Protein AF-A0A352J565-F1 (afdb_monomer_lite)

pLDDT: mean 86.08, std 15.71, range [38.28, 96.25]

Radius of gyration: 13.46 Å; chains: 1; bounding box: 35×15×29 Å

Foldseek 3Di:
DVVLVVCLVCLVVFHKDKDKDFADDPSVVVVVVRQVVVVVSCVSCVVFWDWPARFDDDPRMTITITGGPPDDDDDDDDDDD

Sequence (81 aa):
NFKLKHAKSFLEEGAKVKAYVFFKGRSILFKEQGEVLLLRFANDLEDYARVEQLPVLEGKRMIIMLTPKKQGSAKKEQPSE

Secondary structure (DSSP, 8-state):
-HHHHHHHHHHHTT--EEEEEE--GGGGGGHHHHHHHHHHHHHTTTTTEEEEEEEEEETTEEEEEEEETT-SS--------

Structure (mmCIF, N/CA/C/O backbone):
data_AF-A0A352J565-F1
#
_entry.id   AF-A0A352J565-F1
#
loop_
_atom_site.group_PDB
_atom_site.id
_atom_site.type_symbol
_atom_site.label_atom_id
_atom_site.label_alt_id
_atom_site.label_comp_id
_atom_site.label_asym_id
_atom_site.label_entity_id
_atom_site.label_seq_id
_atom_site.pdbx_PDB_ins_code
_atom_site.Cartn_x
_atom_site.Cartn_y
_atom_site.Cartn_z
_atom_site.occupancy
_atom_site.B_iso_or_equiv
_atom_site.auth_seq_id
_atom_site.auth_comp_id
_atom_site.auth_asym_id
_atom_site.auth_atom_id
_atom_site.pdbx_PDB_model_num
ATOM 1 N N . ASN A 1 1 ? 10.805 0.192 9.456 1.00 62.78 1 ASN A N 1
ATOM 2 C CA . ASN A 1 1 ? 9.462 0.102 8.829 1.00 62.78 1 ASN A CA 1
ATOM 3 C C . ASN A 1 1 ? 8.602 1.343 9.081 1.00 62.78 1 ASN A C 1
ATOM 5 O O . ASN A 1 1 ? 7.632 1.273 9.820 1.00 62.78 1 ASN A O 1
ATOM 9 N N . PHE A 1 2 ? 8.931 2.488 8.470 1.00 83.31 2 PHE A N 1
ATOM 10 C CA . PHE A 1 2 ? 8.121 3.715 8.596 1.00 83.31 2 PHE A CA 1
ATOM 11 C C . PHE A 1 2 ? 6.779 3.600 7.852 1.00 83.31 2 PHE A C 1
ATOM 13 O O . PHE A 1 2 ? 5.731 3.854 8.437 1.00 83.31 2 PHE A O 1
ATOM 20 N N . LYS A 1 3 ? 6.799 3.131 6.595 1.00 84.31 3 LYS A N 1
ATOM 21 C CA . LYS A 1 3 ? 5.601 3.033 5.739 1.00 84.31 3 LYS A CA 1
ATOM 22 C C . LYS A 1 3 ? 4.529 2.089 6.297 1.00 84.31 3 LYS A C 1
ATOM 24 O O . LYS A 1 3 ? 3.354 2.418 6.249 1.00 84.31 3 LYS A O 1
ATOM 29 N N . LEU A 1 4 ? 4.943 0.956 6.867 1.00 89.56 4 LEU A N 1
ATOM 30 C CA . LEU A 1 4 ? 4.043 -0.031 7.478 1.00 89.56 4 LEU A CA 1
ATOM 31 C C . LEU A 1 4 ? 3.347 0.539 8.719 1.00 89.56 4 LEU A C 1
ATOM 33 O O . LEU A 1 4 ? 2.136 0.415 8.838 1.00 89.56 4 LEU A O 1
ATOM 37 N N . LYS A 1 5 ? 4.086 1.240 9.594 1.00 91.31 5 LYS A N 1
ATOM 38 C CA . LYS A 1 5 ? 3.498 1.909 10.767 1.00 91.31 5 LYS A CA 1
ATOM 39 C C . LYS A 1 5 ? 2.433 2.934 10.365 1.00 91.31 5 LYS A C 1
ATOM 41 O O . LYS A 1 5 ? 1.355 2.918 10.934 1.00 91.31 5 LYS A O 1
ATOM 46 N N . HIS A 1 6 ? 2.714 3.762 9.357 1.00 91.38 6 HIS A N 1
ATOM 47 C CA . HIS A 1 6 ? 1.757 4.767 8.878 1.00 91.38 6 HIS A CA 1
ATOM 48 C C . HIS A 1 6 ? 0.526 4.122 8.253 1.00 91.38 6 HIS A C 1
ATOM 50 O O . HIS A 1 6 ? -0.591 4.508 8.568 1.00 91.38 6 HIS A O 1
ATOM 56 N N . ALA A 1 7 ? 0.718 3.112 7.402 1.00 91.75 7 ALA A N 1
ATOM 57 C CA . ALA A 1 7 ? -0.399 2.390 6.811 1.00 91.75 7 ALA A CA 1
ATOM 58 C C . ALA A 1 7 ? -1.274 1.732 7.877 1.00 91.75 7 ALA A C 1
ATOM 60 O O . ALA A 1 7 ? -2.490 1.836 7.795 1.00 91.75 7 ALA A O 1
ATOM 61 N N . LYS A 1 8 ? -0.670 1.131 8.906 1.00 91.56 8 LYS A N 1
ATOM 62 C CA . LYS A 1 8 ? -1.407 0.585 10.043 1.00 91.56 8 LYS A CA 1
ATOM 63 C C . LYS A 1 8 ? -2.221 1.663 10.766 1.00 91.56 8 LYS A C 1
ATOM 65 O O . LYS A 1 8 ? -3.410 1.448 10.952 1.00 91.56 8 LYS A O 1
ATOM 70 N N . SER A 1 9 ? -1.634 2.817 11.093 1.00 91.62 9 SER A N 1
ATOM 71 C CA . SER A 1 9 ? -2.370 3.926 11.723 1.00 91.62 9 SER A CA 1
ATOM 72 C C . SER A 1 9 ? -3.538 4.409 10.859 1.00 91.62 9 SER A C 1
ATOM 74 O O . SER A 1 9 ? -4.649 4.522 11.358 1.00 91.62 9 SER A O 1
ATOM 76 N N . PHE A 1 10 ? -3.337 4.578 9.547 1.00 90.94 10 PHE A N 1
ATOM 77 C CA . PHE A 1 10 ? -4.424 4.935 8.631 1.00 90.94 10 PHE A CA 1
ATOM 78 C C . PHE A 1 10 ? -5.537 3.882 8.612 1.00 90.94 10 PHE A C 1
ATOM 80 O O . PHE A 1 10 ? -6.711 4.230 8.633 1.00 90.94 10 PHE A O 1
ATOM 87 N N . LEU A 1 11 ? -5.192 2.595 8.601 1.00 90.69 11 LEU A N 1
ATOM 88 C CA . LEU A 1 11 ? -6.176 1.511 8.619 1.00 90.69 11 LEU A CA 1
ATOM 89 C C . LEU A 1 11 ? -6.917 1.425 9.962 1.00 90.69 11 LEU A C 1
ATOM 91 O O . LEU A 1 11 ? -8.109 1.127 9.988 1.00 90.69 11 LEU A O 1
ATOM 95 N N . GLU A 1 12 ? -6.236 1.708 11.072 1.00 89.94 12 GLU A N 1
ATOM 96 C CA . GLU A 1 12 ? -6.836 1.792 12.408 1.00 89.94 12 GLU A CA 1
ATOM 97 C C . GLU A 1 12 ? -7.791 2.990 12.533 1.00 89.94 12 GLU A C 1
ATOM 99 O O . GLU A 1 12 ? -8.853 2.854 13.136 1.00 89.94 12 GLU A O 1
ATOM 104 N N . GLU A 1 13 ? -7.474 4.118 11.892 1.00 90.06 13 GLU A N 1
ATOM 105 C CA . GLU A 1 13 ? -8.351 5.294 11.761 1.00 90.06 13 GLU A CA 1
ATOM 106 C C . GLU A 1 13 ? -9.525 5.067 10.794 1.00 90.06 13 GLU A C 1
ATOM 108 O O . GLU A 1 13 ? -10.407 5.914 10.658 1.00 90.06 13 GLU A O 1
ATOM 113 N N . GLY A 1 14 ? -9.560 3.920 10.110 1.00 88.31 14 GLY A N 1
ATOM 114 C CA . GLY A 1 14 ? -10.588 3.617 9.128 1.00 88.31 14 GLY A CA 1
ATOM 115 C C . GLY A 1 14 ? -10.369 4.322 7.789 1.00 88.31 14 GLY A C 1
ATOM 116 O O . GLY A 1 14 ? -11.320 4.502 7.042 1.00 88.31 14 GLY A O 1
ATOM 117 N N . ALA A 1 15 ? -9.153 4.705 7.421 1.00 91.88 15 ALA A N 1
ATOM 118 C CA . ALA A 1 15 ? -8.839 5.167 6.074 1.00 91.88 15 ALA A CA 1
ATOM 119 C C . ALA A 1 15 ? -8.468 3.994 5.148 1.00 91.88 15 ALA A C 1
ATOM 121 O O . ALA A 1 15 ? -7.888 2.992 5.568 1.00 91.88 15 ALA A O 1
ATOM 122 N N . L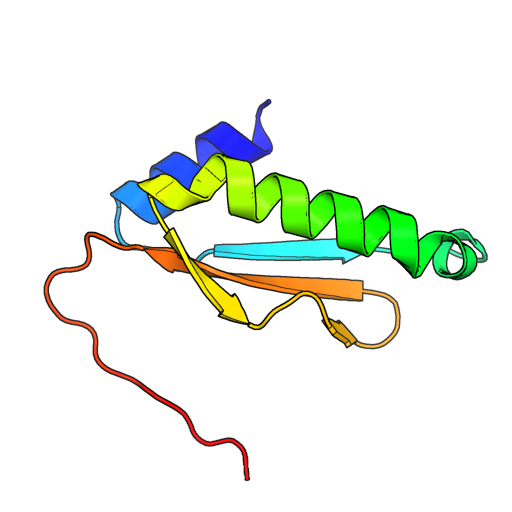YS A 1 16 ? -8.779 4.128 3.853 1.00 92.81 16 LYS A N 1
ATOM 123 C CA . LYS A 1 16 ? -8.252 3.227 2.817 1.00 92.81 16 LYS A CA 1
ATOM 124 C C . LYS A 1 16 ? -6.790 3.568 2.527 1.00 92.81 16 LYS A C 1
ATOM 126 O O . LYS A 1 16 ? -6.414 4.740 2.511 1.00 92.81 16 LYS A O 1
ATOM 131 N N . VAL A 1 17 ? -5.978 2.560 2.221 1.00 94.12 17 VAL A N 1
ATOM 132 C CA . VAL A 1 17 ? -4.564 2.739 1.873 1.00 94.12 17 VAL A CA 1
ATOM 133 C C . VAL A 1 17 ? -4.328 2.304 0.431 1.00 94.12 17 VAL A C 1
ATOM 135 O O . VAL A 1 17 ? -4.524 1.146 0.071 1.00 94.12 17 VAL A O 1
ATOM 138 N N . LYS A 1 18 ? -3.852 3.241 -0.393 1.00 95.00 18 LYS A N 1
ATOM 139 C CA . LYS A 1 18 ? -3.350 2.975 -1.745 1.00 95.00 18 LYS A CA 1
ATOM 140 C C . LYS A 1 18 ? -1.825 2.981 -1.713 1.00 95.00 18 LYS A C 1
ATOM 142 O O . LYS A 1 18 ? -1.215 4.034 -1.531 1.00 95.00 18 LYS A O 1
ATOM 147 N N . ALA A 1 19 ? -1.209 1.819 -1.900 1.00 95.00 19 ALA A N 1
ATOM 148 C CA . ALA A 1 19 ? 0.243 1.687 -1.973 1.00 95.00 19 ALA A CA 1
ATOM 149 C C . ALA A 1 19 ? 0.675 1.404 -3.413 1.00 95.00 19 ALA A C 1
ATOM 151 O O . ALA A 1 19 ? -0.049 0.765 -4.174 1.00 95.00 19 ALA A O 1
ATOM 152 N N . TYR A 1 20 ? 1.850 1.900 -3.803 1.00 95.44 20 TYR A N 1
ATOM 153 C CA . TYR A 1 20 ? 2.374 1.655 -5.140 1.00 95.44 20 TYR A CA 1
ATOM 154 C C . TYR A 1 20 ? 3.898 1.565 -5.188 1.00 95.44 20 TYR A C 1
ATOM 156 O O . TYR A 1 20 ? 4.613 2.213 -4.419 1.00 95.44 20 T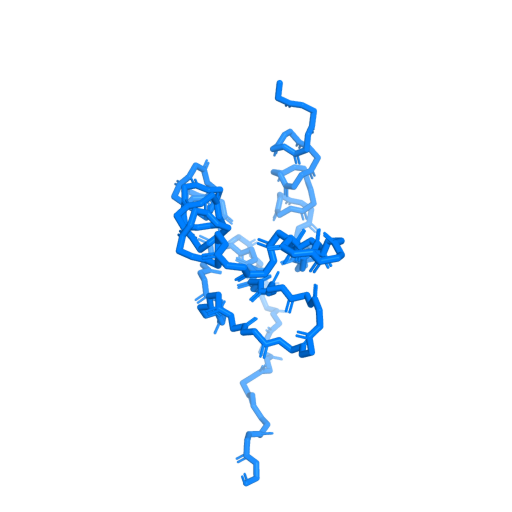YR A O 1
ATOM 164 N N . VAL A 1 21 ? 4.385 0.787 -6.150 1.00 94.94 21 VAL A N 1
ATOM 165 C CA . VAL A 1 21 ? 5.784 0.718 -6.571 1.00 94.94 21 VAL A CA 1
ATOM 166 C C . VAL A 1 21 ? 5.915 1.492 -7.873 1.00 94.94 21 VAL A C 1
ATOM 168 O O . VAL A 1 21 ? 5.163 1.265 -8.816 1.00 94.94 21 VAL A O 1
ATOM 171 N N . PHE A 1 22 ? 6.857 2.431 -7.932 1.00 94.94 22 PHE A N 1
ATOM 172 C CA . PHE A 1 22 ? 7.147 3.188 -9.147 1.00 94.94 22 PHE A CA 1
ATOM 173 C C . PHE A 1 22 ? 8.412 2.654 -9.811 1.00 94.94 22 PHE A C 1
ATOM 175 O O . PHE A 1 22 ? 9.498 2.729 -9.233 1.00 94.94 22 PHE A O 1
ATOM 182 N N . PHE A 1 23 ? 8.277 2.168 -11.041 1.00 94.81 23 PHE A N 1
ATOM 183 C CA . PHE A 1 23 ? 9.393 1.665 -11.827 1.00 94.81 23 PHE A CA 1
ATOM 184 C C . PHE A 1 23 ? 10.015 2.800 -12.648 1.00 94.81 23 PHE A C 1
ATOM 186 O O . PHE A 1 23 ? 9.406 3.361 -13.562 1.00 94.81 23 PHE A O 1
ATOM 193 N N . LYS A 1 24 ? 11.259 3.155 -12.322 1.00 93.81 24 LYS A N 1
ATOM 194 C CA . LYS A 1 24 ? 12.076 4.115 -13.076 1.00 93.81 24 LYS A CA 1
ATOM 195 C C . LYS A 1 24 ? 12.887 3.408 -14.169 1.00 93.81 24 LYS A C 1
ATOM 197 O O . LYS A 1 24 ? 13.643 2.479 -13.879 1.00 93.81 24 LYS A O 1
ATOM 202 N N . GLY A 1 25 ? 12.771 3.861 -15.417 1.00 91.12 25 GLY A N 1
ATOM 203 C CA . GLY A 1 25 ? 13.555 3.341 -16.546 1.00 91.12 25 GLY A CA 1
ATOM 204 C C . GLY A 1 25 ? 13.360 1.837 -16.766 1.00 91.12 25 GLY A C 1
ATOM 205 O O . GLY A 1 25 ? 12.233 1.361 -16.856 1.00 91.12 25 GLY A O 1
ATOM 206 N N . ARG A 1 26 ? 14.464 1.083 -16.813 1.00 92.94 26 ARG A N 1
ATOM 207 C CA . ARG A 1 26 ? 14.462 -0.376 -17.040 1.00 92.94 26 ARG A CA 1
ATOM 208 C C . ARG A 1 26 ? 14.030 -1.209 -15.829 1.00 92.94 26 ARG A C 1
ATOM 210 O O . ARG A 1 26 ? 13.937 -2.424 -15.942 1.00 92.94 26 ARG A O 1
ATOM 217 N N . SER A 1 27 ? 13.734 -0.585 -14.687 1.00 90.50 27 SER A N 1
ATOM 218 C CA . SER A 1 27 ? 13.304 -1.336 -13.497 1.00 90.50 27 SER A CA 1
ATOM 219 C C . SER A 1 27 ? 11.944 -2.022 -13.652 1.00 90.50 27 SER A C 1
ATOM 221 O O . SER A 1 27 ? 11.636 -2.915 -12.874 1.00 90.50 27 SER A O 1
ATOM 223 N N . ILE A 1 28 ? 11.168 -1.678 -14.686 1.00 90.00 28 ILE A N 1
ATOM 224 C CA . ILE A 1 28 ? 9.921 -2.368 -15.050 1.00 90.00 28 ILE A CA 1
ATOM 225 C C . ILE A 1 28 ? 10.131 -3.870 -15.324 1.00 90.00 28 ILE A C 1
ATOM 227 O O . ILE A 1 28 ? 9.210 -4.659 -15.147 1.00 90.00 28 ILE A O 1
ATOM 231 N N . LEU A 1 29 ? 11.351 -4.280 -15.701 1.00 91.81 29 LEU A N 1
ATOM 232 C CA . LEU A 1 29 ? 11.722 -5.691 -15.861 1.00 91.81 29 LEU A CA 1
ATOM 233 C C . LEU A 1 29 ? 11.626 -6.471 -14.539 1.00 91.81 29 LEU A C 1
ATOM 235 O O . LEU A 1 29 ? 11.397 -7.672 -14.556 1.00 91.81 29 LEU A O 1
ATOM 239 N N . PHE A 1 30 ? 11.721 -5.785 -13.397 1.00 92.50 30 PHE A N 1
ATOM 240 C CA . PHE A 1 30 ? 11.575 -6.359 -12.057 1.00 92.50 30 PHE A CA 1
ATOM 241 C C . PHE A 1 30 ? 10.139 -6.241 -11.524 1.00 92.50 30 PHE A C 1
ATOM 243 O O . PHE A 1 30 ? 9.929 -6.140 -10.314 1.00 92.50 30 PHE A O 1
ATOM 250 N N . LYS A 1 31 ? 9.134 -6.232 -12.412 1.00 91.56 31 LYS A N 1
ATOM 251 C CA . LYS A 1 31 ? 7.714 -6.147 -12.031 1.00 91.56 31 LYS A CA 1
ATOM 252 C C . LYS A 1 31 ? 7.313 -7.199 -10.993 1.00 91.56 31 LYS A C 1
ATOM 254 O O . LYS A 1 31 ? 6.635 -6.852 -10.036 1.00 91.56 31 LYS A O 1
ATOM 259 N N . GLU A 1 32 ? 7.823 -8.423 -11.121 1.00 93.81 32 GLU A N 1
ATOM 260 C CA . GLU A 1 32 ? 7.554 -9.533 -10.196 1.00 93.81 32 GLU A CA 1
ATOM 261 C C . GLU A 1 32 ? 8.067 -9.231 -8.783 1.00 93.81 32 GLU A C 1
ATOM 263 O O . GLU A 1 32 ? 7.387 -9.486 -7.796 1.00 93.81 32 GLU A O 1
ATOM 268 N N . GLN A 1 33 ? 9.239 -8.599 -8.661 1.00 94.31 33 GLN A N 1
ATOM 269 C CA . GLN A 1 33 ? 9.761 -8.183 -7.357 1.00 94.31 33 GLN A CA 1
ATOM 270 C C . GLN A 1 33 ? 8.907 -7.071 -6.738 1.00 94.31 33 GLN A C 1
ATOM 272 O O . GLN A 1 33 ? 8.708 -7.044 -5.524 1.00 94.31 33 GLN A O 1
ATOM 277 N N . GLY A 1 34 ? 8.392 -6.154 -7.563 1.00 94.25 34 GLY A N 1
ATOM 278 C CA . GLY A 1 34 ? 7.454 -5.127 -7.112 1.00 94.25 34 GLY A CA 1
ATOM 279 C C . GLY A 1 34 ? 6.124 -5.716 -6.640 1.00 94.25 34 GLY A C 1
ATOM 280 O O . GLY A 1 34 ? 5.585 -5.263 -5.632 1.00 94.25 34 GLY A O 1
ATOM 281 N N . GLU A 1 35 ? 5.639 -6.753 -7.319 1.00 94.88 35 GLU A N 1
ATOM 282 C CA . GLU A 1 35 ? 4.429 -7.485 -6.946 1.00 94.88 35 GLU A CA 1
ATOM 283 C C . GLU A 1 35 ? 4.608 -8.200 -5.611 1.00 94.88 35 GLU A C 1
ATOM 285 O O . GLU A 1 35 ? 3.846 -7.956 -4.677 1.00 94.88 35 GLU A O 1
ATOM 290 N N . VAL A 1 36 ? 5.680 -8.984 -5.470 1.00 95.88 36 VAL A N 1
ATOM 291 C CA . VAL A 1 36 ? 6.028 -9.663 -4.214 1.00 95.88 36 VAL A CA 1
ATOM 292 C C . VAL A 1 36 ? 6.176 -8.662 -3.066 1.00 95.88 36 VAL A C 1
ATOM 294 O O . VAL A 1 36 ? 5.732 -8.930 -1.950 1.00 95.88 36 VAL A O 1
ATOM 297 N N . LEU A 1 37 ? 6.751 -7.482 -3.319 1.00 94.81 37 LEU A N 1
ATOM 298 C CA . LEU A 1 37 ? 6.878 -6.433 -2.309 1.00 94.81 37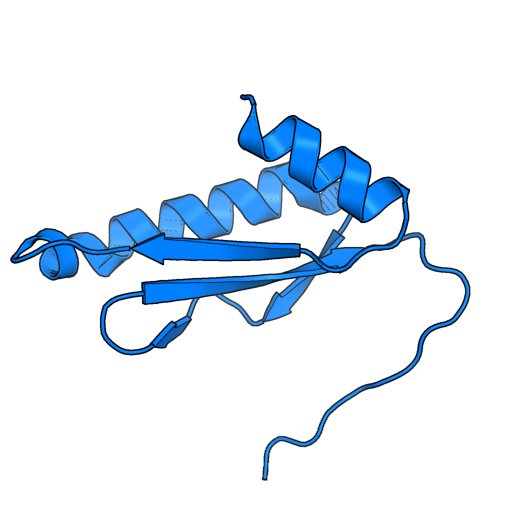 LEU A CA 1
ATOM 299 C C . LEU A 1 37 ? 5.512 -5.909 -1.840 1.00 94.81 37 LEU A C 1
ATOM 301 O O . LEU A 1 37 ? 5.318 -5.712 -0.639 1.00 94.81 37 LEU A O 1
ATOM 305 N N . LEU A 1 38 ? 4.573 -5.682 -2.762 1.00 95.00 38 LEU A N 1
ATOM 306 C CA . LEU A 1 38 ? 3.223 -5.219 -2.428 1.00 95.00 38 LEU A CA 1
ATOM 307 C C . LEU A 1 38 ? 2.394 -6.314 -1.751 1.00 95.00 38 LEU A C 1
ATOM 309 O O . LEU A 1 38 ? 1.682 -6.016 -0.796 1.00 95.00 38 LEU A O 1
ATOM 313 N N . LEU A 1 39 ? 2.531 -7.568 -2.182 1.00 94.75 39 LEU A N 1
ATOM 314 C CA . LEU A 1 39 ? 1.896 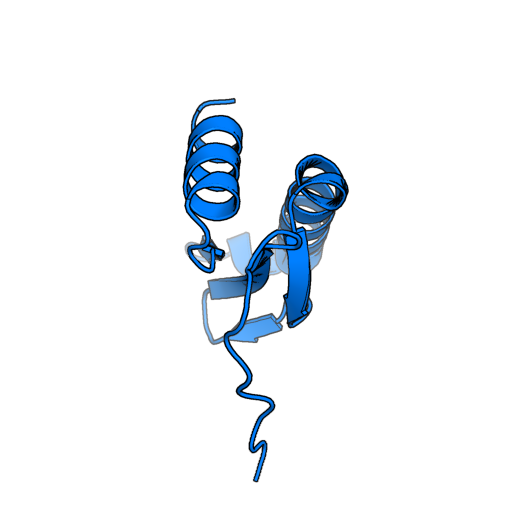-8.717 -1.535 1.00 94.75 39 LEU A CA 1
ATOM 315 C C . LEU A 1 39 ? 2.407 -8.907 -0.108 1.00 94.75 39 LEU A C 1
ATOM 317 O O . LEU A 1 39 ? 1.611 -9.061 0.812 1.00 94.75 39 LEU A O 1
ATOM 321 N N . ARG A 1 40 ? 3.723 -8.813 0.109 1.00 94.75 40 ARG A N 1
ATOM 322 C CA . ARG A 1 40 ? 4.300 -8.853 1.458 1.00 94.75 40 ARG A CA 1
ATOM 323 C C . ARG A 1 40 ? 3.770 -7.714 2.325 1.00 94.75 40 ARG A C 1
ATOM 325 O O . ARG A 1 40 ? 3.428 -7.935 3.477 1.00 94.75 40 ARG A O 1
ATOM 332 N N . PHE A 1 41 ? 3.674 -6.510 1.764 1.00 94.06 41 PHE A N 1
ATOM 333 C CA . PHE A 1 41 ? 3.120 -5.358 2.471 1.00 94.06 41 PHE A CA 1
ATOM 334 C C . PHE A 1 41 ? 1.646 -5.552 2.854 1.00 94.06 41 PHE A C 1
ATOM 336 O O . PHE A 1 41 ? 1.247 -5.152 3.943 1.00 94.06 41 PHE A O 1
ATOM 343 N N . ALA A 1 42 ? 0.848 -6.172 1.981 1.00 93.25 42 ALA A N 1
ATOM 344 C CA . ALA A 1 42 ? -0.531 -6.538 2.287 1.00 93.25 42 ALA A CA 1
ATOM 345 C C . ALA A 1 42 ? -0.613 -7.601 3.383 1.00 93.25 42 ALA A C 1
ATOM 347 O O . ALA A 1 42 ? -1.415 -7.448 4.297 1.00 93.25 42 ALA A O 1
ATOM 348 N N . ASN A 1 43 ? 0.239 -8.627 3.313 1.00 94.56 43 ASN A N 1
ATOM 349 C CA . ASN A 1 43 ? 0.309 -9.701 4.300 1.00 94.56 43 ASN A CA 1
ATOM 350 C C . ASN A 1 43 ? 0.661 -9.159 5.694 1.00 94.56 43 ASN A C 1
ATOM 352 O O . ASN A 1 43 ? -0.013 -9.451 6.674 1.00 94.56 43 ASN A O 1
ATOM 356 N N . ASP A 1 44 ? 1.649 -8.264 5.776 1.00 93.56 44 ASP A N 1
ATOM 357 C CA . ASP A 1 44 ? 2.030 -7.610 7.034 1.00 93.56 44 ASP A CA 1
ATOM 358 C C . ASP A 1 44 ? 0.903 -6.729 7.630 1.00 93.56 44 ASP A C 1
ATOM 360 O O . ASP A 1 44 ? 0.956 -6.346 8.801 1.00 93.56 44 ASP A O 1
ATOM 364 N N . LEU A 1 45 ? -0.100 -6.364 6.823 1.00 91.62 45 LEU A N 1
ATOM 365 C CA . LEU A 1 45 ? -1.261 -5.561 7.212 1.00 91.62 45 LEU A CA 1
ATOM 366 C C . LEU A 1 45 ? -2.563 -6.371 7.225 1.00 91.62 45 LEU A C 1
ATOM 368 O O . LEU A 1 45 ? -3.626 -5.782 7.430 1.00 91.62 45 LEU A O 1
ATOM 372 N N . GLU A 1 46 ? -2.502 -7.691 7.043 1.00 91.50 46 GLU A N 1
ATOM 373 C CA . GLU A 1 46 ? -3.683 -8.543 6.919 1.00 91.50 46 GLU A CA 1
ATOM 374 C C . GLU A 1 46 ? -4.569 -8.450 8.164 1.00 91.50 46 GLU A C 1
ATOM 376 O O . GLU A 1 46 ? -5.787 -8.386 8.045 1.00 91.50 46 GLU A O 1
ATOM 381 N N . ASP A 1 47 ? -4.008 -8.329 9.366 1.00 90.12 47 ASP A N 1
ATOM 382 C CA . ASP A 1 47 ? -4.794 -8.189 10.601 1.00 90.12 47 ASP A CA 1
ATOM 383 C C . ASP A 1 47 ? -5.620 -6.890 10.665 1.00 90.12 47 ASP A C 1
ATOM 385 O O . ASP A 1 47 ? -6.668 -6.837 11.315 1.00 90.12 47 ASP A O 1
ATOM 389 N N . TYR A 1 48 ? -5.183 -5.845 9.958 1.00 90.25 48 TYR A N 1
ATOM 390 C CA . TYR A 1 48 ? -5.781 -4.506 9.985 1.00 90.25 48 TYR A CA 1
ATOM 391 C C . TYR A 1 48 ? -6.609 -4.205 8.737 1.00 90.25 48 TYR A C 1
ATOM 393 O O . TYR A 1 48 ? -7.539 -3.398 8.803 1.00 90.25 48 TYR A O 1
ATOM 401 N N . ALA A 1 49 ? -6.302 -4.850 7.610 1.00 92.44 49 ALA A N 1
ATOM 402 C CA . ALA A 1 49 ? -6.879 -4.556 6.308 1.00 92.44 49 ALA A CA 1
ATOM 403 C C . ALA A 1 49 ? -7.301 -5.792 5.513 1.00 92.44 49 ALA A C 1
ATOM 405 O O . ALA A 1 49 ? -6.797 -6.893 5.701 1.00 92.44 49 ALA A O 1
ATOM 406 N N . ARG A 1 50 ? -8.222 -5.593 4.572 1.00 91.56 50 ARG A N 1
ATOM 407 C CA . ARG A 1 50 ? -8.520 -6.522 3.481 1.00 91.56 50 ARG A CA 1
ATOM 408 C C . ARG A 1 50 ? -7.962 -5.960 2.183 1.00 91.56 50 ARG A C 1
ATOM 410 O O . ARG A 1 50 ? -8.016 -4.752 1.947 1.00 91.56 50 ARG A O 1
ATOM 417 N N . VAL A 1 51 ? -7.458 -6.842 1.330 1.00 92.69 51 VAL A N 1
ATOM 418 C CA . VAL A 1 51 ? -7.063 -6.477 -0.030 1.00 92.69 51 VAL A CA 1
ATOM 419 C C . VAL A 1 51 ? -8.330 -6.249 -0.848 1.00 92.69 51 VAL A C 1
ATOM 421 O O . VAL A 1 51 ? -9.110 -7.172 -1.049 1.00 92.69 51 VAL A O 1
ATOM 424 N N . GLU A 1 52 ? -8.553 -5.006 -1.271 1.00 90.81 52 GLU A N 1
ATOM 425 C CA . GLU A 1 52 ? -9.658 -4.637 -2.170 1.00 90.81 52 GLU A CA 1
ATOM 426 C C . GLU A 1 52 ? -9.266 -4.899 -3.626 1.00 90.81 52 GLU A C 1
ATOM 428 O O . GLU A 1 52 ? -10.071 -5.381 -4.415 1.00 90.81 52 GLU A O 1
ATOM 433 N N . GLN A 1 53 ? -8.005 -4.628 -3.967 1.00 91.19 53 GLN A N 1
ATOM 434 C CA . GLN A 1 53 ? -7.466 -4.824 -5.306 1.00 91.19 53 GLN A CA 1
ATOM 435 C C . GLN A 1 53 ? -6.052 -5.390 -5.205 1.00 91.19 53 GLN A C 1
ATOM 437 O O . GLN A 1 53 ? -5.205 -4.808 -4.522 1.00 91.19 53 GLN A O 1
ATOM 442 N N . LEU A 1 54 ? -5.808 -6.509 -5.892 1.00 92.94 54 LEU A N 1
ATOM 443 C CA . LEU A 1 54 ? -4.479 -7.107 -6.030 1.00 92.94 54 LEU A CA 1
ATOM 444 C C . LEU A 1 54 ? -3.515 -6.164 -6.774 1.00 92.94 54 LEU A C 1
ATOM 446 O O . LEU A 1 54 ? -3.973 -5.256 -7.473 1.00 92.94 54 LEU A O 1
ATOM 450 N N . PRO A 1 55 ? -2.187 -6.360 -6.644 1.00 95.38 55 PRO A N 1
ATOM 451 C CA . PRO A 1 55 ? -1.211 -5.555 -7.363 1.00 95.38 55 PRO A CA 1
ATOM 452 C C . PRO A 1 55 ? -1.461 -5.563 -8.875 1.00 95.38 55 PRO A C 1
ATOM 454 O O . PRO A 1 55 ? -1.328 -6.592 -9.529 1.00 95.38 55 PRO A O 1
ATOM 457 N N . VAL A 1 56 ? -1.794 -4.405 -9.440 1.00 94.25 56 VAL A N 1
ATOM 458 C CA . VAL A 1 56 ? -1.980 -4.232 -10.886 1.00 94.25 56 VAL A CA 1
ATOM 459 C C . VAL A 1 56 ? -0.990 -3.211 -11.423 1.00 94.25 56 VAL A C 1
ATOM 461 O O . VAL A 1 56 ? -0.668 -2.228 -10.752 1.00 94.25 56 VAL A O 1
ATOM 464 N N . LEU A 1 57 ? -0.476 -3.444 -12.629 1.00 94.12 57 LEU A N 1
ATOM 465 C CA . LEU A 1 57 ? 0.430 -2.518 -13.297 1.00 94.12 57 LEU A CA 1
ATOM 466 C C . LEU A 1 57 ? -0.361 -1.481 -14.109 1.00 94.12 57 LEU A C 1
ATOM 468 O O . LEU A 1 57 ? -0.924 -1.793 -15.152 1.00 94.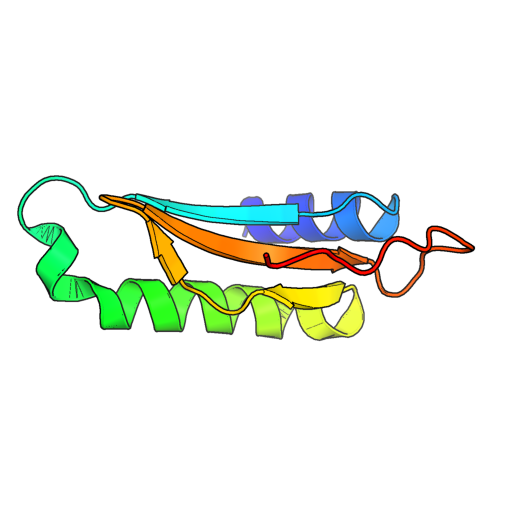12 57 LEU A O 1
ATOM 472 N N . GLU A 1 58 ? -0.328 -0.228 -13.666 1.00 92.75 58 GLU A N 1
ATOM 473 C CA . GLU A 1 58 ? -0.847 0.945 -14.371 1.00 92.75 58 GLU A CA 1
ATOM 474 C C . GLU A 1 58 ? 0.322 1.802 -14.886 1.00 92.75 58 GLU A C 1
ATOM 476 O O . GLU A 1 58 ? 0.941 2.603 -14.170 1.00 92.75 58 GLU A O 1
ATOM 481 N N . GLY A 1 59 ? 0.669 1.615 -16.162 1.00 91.25 59 GLY A N 1
ATOM 482 C CA . GLY A 1 59 ? 1.775 2.318 -16.811 1.00 91.25 59 GLY A CA 1
ATOM 483 C C . GLY A 1 59 ? 3.127 2.005 -16.160 1.00 91.25 59 GLY A C 1
ATOM 484 O O . GLY A 1 59 ? 3.671 0.918 -16.323 1.00 91.25 59 GLY A O 1
ATOM 485 N N . LYS A 1 60 ? 3.697 2.977 -15.431 1.00 93.75 60 LYS A N 1
ATOM 486 C CA . LYS A 1 60 ? 4.982 2.831 -14.708 1.00 93.75 60 LYS A CA 1
ATOM 487 C C . LYS A 1 60 ? 4.809 2.562 -13.209 1.00 93.75 60 LYS A C 1
ATOM 489 O O . LYS A 1 60 ? 5.789 2.603 -12.462 1.00 93.75 60 LYS A O 1
ATOM 494 N N . ARG A 1 61 ? 3.577 2.358 -12.741 1.00 95.81 61 ARG A N 1
ATOM 495 C CA . ARG A 1 61 ? 3.254 2.133 -11.329 1.00 95.81 61 ARG A CA 1
ATOM 496 C C . ARG A 1 61 ? 2.574 0.790 -11.175 1.00 95.81 61 ARG A C 1
ATOM 498 O O . ARG A 1 61 ? 1.649 0.503 -11.914 1.00 95.81 61 ARG A O 1
ATOM 505 N N . MET A 1 62 ? 2.994 0.001 -10.199 1.00 96.06 62 MET A N 1
ATOM 506 C CA . MET A 1 62 ? 2.202 -1.129 -9.732 1.00 96.06 62 MET A CA 1
ATOM 507 C C . MET A 1 62 ? 1.517 -0.742 -8.436 1.00 96.06 62 MET A C 1
ATOM 509 O O . MET A 1 62 ? 2.169 -0.191 -7.555 1.00 96.06 62 MET A O 1
ATOM 513 N N . ILE A 1 63 ? 0.215 -0.964 -8.351 1.00 96.25 63 ILE A N 1
ATOM 514 C CA . ILE A 1 63 ? -0.661 -0.383 -7.337 1.00 96.25 63 ILE A CA 1
ATOM 515 C C . ILE A 1 63 ? -1.431 -1.504 -6.651 1.00 96.25 63 ILE A C 1
ATOM 517 O O . ILE A 1 63 ? -1.939 -2.387 -7.327 1.00 96.25 63 ILE A O 1
ATOM 521 N N . ILE A 1 64 ? -1.555 -1.427 -5.327 1.00 95.62 64 ILE A N 1
ATOM 522 C CA . ILE A 1 64 ? -2.424 -2.282 -4.513 1.00 95.62 64 ILE A CA 1
ATOM 523 C C . ILE A 1 64 ? -3.349 -1.401 -3.662 1.00 95.62 64 ILE A C 1
ATOM 525 O O . ILE A 1 64 ? -2.945 -0.317 -3.214 1.00 95.62 64 ILE A O 1
ATOM 529 N N . MET A 1 65 ? -4.580 -1.858 -3.429 1.00 94.75 65 MET A N 1
ATOM 530 C CA . MET A 1 65 ? -5.555 -1.155 -2.594 1.00 94.75 65 MET A CA 1
ATOM 531 C C . MET A 1 65 ? -5.951 -1.999 -1.384 1.00 94.75 65 MET A C 1
ATOM 533 O O . MET A 1 65 ? -6.334 -3.162 -1.513 1.00 94.75 65 MET A O 1
ATOM 537 N N . LEU A 1 66 ? -5.856 -1.388 -0.205 1.00 94.06 66 LEU A N 1
ATOM 538 C CA . LEU A 1 66 ? -6.168 -1.990 1.085 1.00 94.06 66 LEU A CA 1
ATOM 539 C C . LEU A 1 66 ? -7.303 -1.213 1.753 1.00 94.06 66 LEU A C 1
ATOM 541 O O . LEU A 1 66 ? -7.283 0.019 1.817 1.00 94.06 66 LEU A O 1
ATOM 545 N N . THR A 1 67 ? -8.271 -1.945 2.292 1.00 93.56 67 THR A N 1
ATOM 546 C CA . THR A 1 67 ? -9.408 -1.405 3.044 1.00 93.56 67 THR A CA 1
ATOM 547 C C . THR A 1 67 ? -9.327 -1.816 4.503 1.00 93.56 67 THR A C 1
ATOM 549 O O . THR A 1 67 ? -8.951 -2.947 4.786 1.00 93.56 67 THR A O 1
ATOM 552 N N . PRO A 1 68 ? -9.681 -0.947 5.453 1.00 94.50 68 PRO A N 1
ATOM 553 C CA . PRO A 1 68 ? -9.615 -1.270 6.874 1.00 94.50 68 PRO A CA 1
ATOM 554 C C . PRO A 1 68 ? -10.661 -2.323 7.266 1.00 94.50 68 PRO A C 1
ATOM 556 O O . PRO A 1 68 ? -11.837 -2.209 6.926 1.00 94.50 68 PRO A O 1
ATOM 559 N N . LYS A 1 69 ? -10.254 -3.338 8.038 1.00 87.06 69 LYS A N 1
ATOM 560 C CA . LYS A 1 69 ? -11.149 -4.390 8.562 1.00 87.06 69 LYS A CA 1
ATOM 561 C C . LYS A 1 69 ? -12.121 -3.868 9.624 1.00 87.06 69 LYS A C 1
ATOM 563 O O . LYS A 1 69 ? -13.206 -4.419 9.772 1.00 87.06 69 LYS A O 1
ATOM 568 N N . LYS A 1 70 ? -11.732 -2.831 10.371 1.00 74.12 70 LYS A N 1
ATOM 569 C CA . LYS A 1 70 ? -12.472 -2.287 11.524 1.00 74.12 70 LYS A CA 1
ATOM 570 C C . LYS A 1 70 ? -13.331 -1.056 11.208 1.00 74.12 70 LYS A C 1
ATOM 572 O O . LYS A 1 70 ? -13.692 -0.318 12.119 1.00 74.12 70 LYS A O 1
ATOM 577 N N . GLN A 1 71 ? -13.708 -0.833 9.951 1.00 63.19 71 GLN A N 1
ATOM 578 C CA . GLN A 1 71 ? -14.713 0.186 9.660 1.00 63.19 71 GLN A CA 1
ATOM 579 C C . GLN A 1 71 ? -16.110 -0.304 10.062 1.00 63.19 71 GLN A C 1
ATOM 581 O O . GLN A 1 71 ? -16.722 -1.135 9.388 1.00 63.19 71 GLN A O 1
ATOM 586 N N . GLY A 1 72 ? -16.651 0.283 11.129 1.00 57.38 72 GLY A N 1
ATOM 587 C CA . GLY A 1 72 ? -18.090 0.486 11.215 1.00 57.38 72 GLY A CA 1
ATOM 588 C C . GLY A 1 72 ? -18.541 1.263 9.976 1.00 57.38 72 GLY A C 1
ATOM 589 O O . GLY A 1 72 ? -18.167 2.416 9.797 1.00 57.38 72 GLY A O 1
ATOM 590 N N . SER A 1 73 ? -19.309 0.599 9.109 1.00 49.25 73 SER A 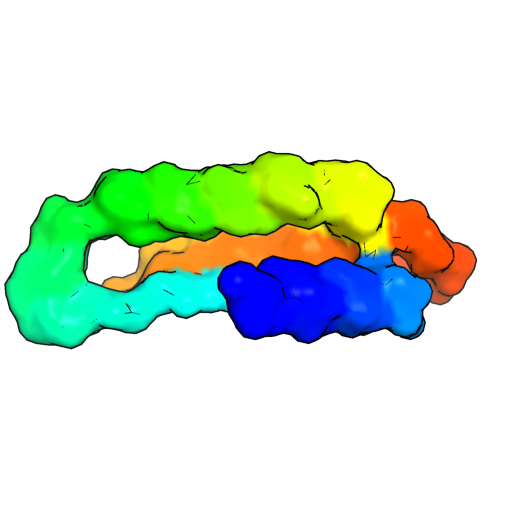N 1
ATOM 591 C CA . SER A 1 73 ? -20.130 1.190 8.043 1.00 49.25 73 SER A CA 1
ATOM 592 C C . SER A 1 73 ? -19.448 2.172 7.070 1.00 49.25 73 SER A C 1
ATOM 594 O O . SER A 1 73 ? -19.658 3.377 7.154 1.00 49.25 73 SER A O 1
ATOM 596 N N . ALA A 1 74 ? -18.799 1.661 6.020 1.00 46.38 74 ALA A N 1
ATOM 597 C CA . ALA A 1 74 ? -18.876 2.307 4.705 1.00 46.38 74 ALA A CA 1
ATOM 598 C C . ALA A 1 74 ? -18.907 1.260 3.581 1.00 46.38 74 ALA A C 1
ATOM 600 O O . ALA A 1 74 ? -17.893 0.854 3.019 1.00 46.38 74 ALA A O 1
ATOM 601 N N . LYS A 1 75 ? -20.128 0.834 3.239 1.00 48.91 75 LYS A N 1
ATOM 602 C CA . LYS A 1 75 ? -20.446 0.282 1.918 1.00 48.91 75 LYS A CA 1
ATOM 603 C C . LYS A 1 75 ? -19.929 1.242 0.842 1.00 48.91 75 LYS A C 1
ATOM 605 O O . LYS A 1 75 ? -20.293 2.416 0.870 1.00 48.91 75 LYS A O 1
ATOM 610 N N . LYS A 1 76 ? -19.189 0.711 -0.130 1.00 39.78 76 LYS A N 1
ATOM 611 C CA . LYS A 1 76 ? -19.358 0.986 -1.568 1.00 39.78 76 LYS A CA 1
ATOM 612 C C . LYS A 1 76 ? -18.515 -0.017 -2.349 1.00 39.78 76 LYS A C 1
ATOM 614 O O . LYS A 1 76 ? -17.319 0.163 -2.546 1.00 39.78 76 LYS A O 1
ATOM 619 N N . GLU A 1 77 ? -19.183 -1.096 -2.722 1.00 44.12 77 GLU A N 1
ATOM 620 C CA . GLU A 1 77 ? -18.765 -2.032 -3.755 1.00 44.12 77 GLU A CA 1
ATOM 621 C C . GLU A 1 77 ? -19.110 -1.395 -5.115 1.00 44.12 77 GLU A C 1
ATOM 623 O O . GLU A 1 77 ? -20.273 -1.070 -5.330 1.00 44.12 77 GLU A O 1
ATOM 628 N N . GLN A 1 78 ? -18.066 -1.161 -5.926 1.00 50.12 78 GLN A N 1
ATOM 629 C CA . GLN A 1 78 ? -17.957 -1.114 -7.404 1.00 50.12 78 GLN A CA 1
ATOM 630 C C . GLN A 1 78 ? -18.929 -0.237 -8.244 1.00 50.12 78 GLN A C 1
ATOM 632 O O . GLN A 1 78 ? -20.061 0.042 -7.863 1.00 50.12 78 GLN A O 1
ATOM 637 N N . PRO A 1 79 ? -18.457 0.264 -9.404 1.00 53.50 79 PRO A N 1
ATOM 638 C CA . PRO A 1 79 ? -18.607 -0.534 -10.623 1.00 53.50 79 PRO A CA 1
ATOM 639 C C . PRO A 1 79 ? -17.320 -0.602 -11.460 1.00 53.50 79 PRO A C 1
ATOM 641 O O . PRO A 1 79 ? -16.729 0.421 -11.804 1.00 53.50 79 PRO A O 1
ATOM 644 N N . SER A 1 80 ? -16.905 -1.820 -11.806 1.00 44.44 80 SER A N 1
ATOM 645 C CA . SER A 1 80 ? -16.227 -2.088 -13.075 1.00 44.44 80 SER A CA 1
ATOM 646 C C . SER A 1 80 ? -17.303 -2.143 -14.160 1.00 44.44 80 SER A C 1
ATOM 648 O O . SER A 1 80 ? -18.207 -2.975 -14.070 1.00 44.44 80 SER A O 1
ATOM 650 N N . GLU A 1 81 ? -17.223 -1.209 -15.103 1.00 38.28 81 GLU A N 1
ATOM 651 C CA . GLU A 1 81 ? -17.973 -1.186 -16.366 1.00 38.28 81 GLU A CA 1
ATOM 652 C C . GLU A 1 81 ? -17.480 -2.281 -17.324 1.00 38.28 81 GLU A C 1
ATOM 654 O O . GLU A 1 81 ? -16.270 -2.616 -17.257 1.00 38.28 81 GLU A O 1
#